Protein AF-A0A957A3G1-F1 (afdb_monomer_lite)

Sequence (79 aa):
MTMPDPPSARALEFGRQYAESLARWSELFAAASALVQTNVTMGEAYASAAGEFEQWMQNMAKGPAAWMGPDAMKRWTEM

pLDDT: mean 85.71, std 12.03, range [57.0, 98.5]

Secondary structure (DSSP, 8-state):
-PPPPPPPHHHHHHHHHHHHHHHHHHHHHHHHHHHHHHHHHHHHHHHHHHHHHHHHHHHHHT-GGGTS-HHHHHHHHT-

Foldseek 3Di:
DDDDDDDDPVVVVVVVVVVVVVVVVVVVVVVVVVVVVVVVVVVVVVVVVVVVVVVVVVQVVVDPVSPDDPVRVVVVVVD

Radius of gyration: 32.66 Å; chains: 1; bounding box: 61×30×91 Å

Structure (mmCIF, N/CA/C/O backbone):
data_AF-A0A957A3G1-F1
#
_entry.id   AF-A0A957A3G1-F1
#
loop_
_atom_site.group_PDB
_atom_site.id
_atom_site.type_symbol
_atom_site.label_atom_id
_atom_site.label_alt_id
_atom_site.label_comp_id
_atom_site.label_asym_id
_atom_site.label_entity_id
_atom_site.label_seq_id
_atom_site.pdbx_PDB_ins_code
_atom_site.Cartn_x
_atom_site.Cartn_y
_atom_site.Cartn_z
_atom_site.occupancy
_atom_site.B_iso_or_equiv
_atom_site.auth_seq_id
_atom_site.auth_comp_id
_atom_site.auth_asym_id
_atom_site.auth_atom_id
_atom_site.pdbx_PDB_model_num
ATOM 1 N N . MET A 1 1 ? 14.326 18.160 -44.254 1.00 57.00 1 MET A N 1
ATOM 2 C CA . MET A 1 1 ? 14.120 17.592 -42.907 1.00 57.00 1 MET A CA 1
ATOM 3 C C . MET A 1 1 ? 14.579 16.145 -42.979 1.00 57.00 1 MET A C 1
ATOM 5 O O . MET A 1 1 ? 13.942 15.362 -43.669 1.00 57.00 1 MET A O 1
ATOM 9 N N . THR A 1 2 ? 15.756 15.831 -42.442 1.00 65.75 2 THR A N 1
ATOM 10 C CA . THR A 1 2 ? 16.298 14.463 -42.426 1.00 65.75 2 THR A CA 1
ATOM 11 C C . THR A 1 2 ? 15.613 13.670 -41.318 1.00 65.75 2 THR A C 1
ATOM 13 O O . THR A 1 2 ? 15.400 14.204 -40.230 1.00 65.75 2 THR A O 1
ATOM 16 N N . MET A 1 3 ? 15.214 12.426 -41.601 1.00 65.19 3 MET A N 1
ATOM 17 C CA . MET A 1 3 ? 14.714 11.545 -40.546 1.00 65.19 3 MET A CA 1
ATOM 18 C C . MET A 1 3 ? 15.841 11.266 -39.542 1.00 65.19 3 MET A C 1
ATOM 20 O O . MET A 1 3 ? 16.988 11.125 -39.968 1.00 65.19 3 MET A O 1
ATOM 24 N N . PRO A 1 4 ? 15.536 11.215 -38.235 1.00 77.94 4 PRO A N 1
ATOM 25 C CA . PRO A 1 4 ? 16.518 10.829 -37.234 1.00 77.94 4 PRO A CA 1
ATOM 26 C C . PRO A 1 4 ? 16.992 9.397 -37.493 1.00 77.94 4 PRO A C 1
ATOM 28 O O . PRO A 1 4 ? 16.199 8.535 -37.882 1.00 77.94 4 PRO A O 1
ATOM 31 N N . ASP A 1 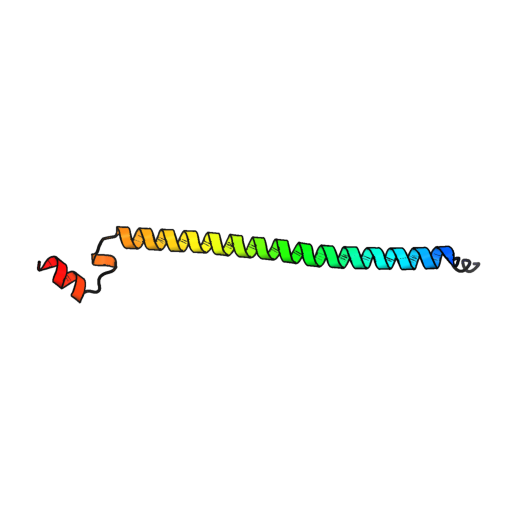5 ? 18.283 9.156 -37.267 1.00 80.25 5 ASP A N 1
ATOM 32 C CA . ASP A 1 5 ? 18.854 7.819 -37.380 1.00 80.25 5 ASP A CA 1
ATOM 33 C C . ASP A 1 5 ? 18.160 6.857 -36.402 1.00 80.25 5 ASP A C 1
ATOM 35 O O . ASP A 1 5 ? 17.828 7.243 -35.272 1.00 80.25 5 ASP A O 1
ATOM 39 N N . PRO A 1 6 ? 17.928 5.596 -36.806 1.00 80.19 6 PRO A N 1
ATOM 40 C CA . PRO A 1 6 ? 17.315 4.616 -35.928 1.00 80.19 6 PRO A CA 1
ATOM 41 C C . PRO A 1 6 ? 18.200 4.359 -34.694 1.00 80.19 6 PRO A C 1
ATOM 43 O O . PRO A 1 6 ? 19.432 4.384 -34.786 1.00 80.19 6 PRO A O 1
ATOM 46 N N . PRO A 1 7 ? 17.594 4.089 -33.524 1.00 83.69 7 PRO A N 1
ATOM 47 C CA . PRO A 1 7 ? 18.339 3.850 -32.297 1.00 83.69 7 PRO A CA 1
ATOM 48 C C . PRO A 1 7 ? 19.274 2.643 -32.430 1.00 83.69 7 PRO A C 1
ATOM 50 O O . PRO A 1 7 ? 18.921 1.610 -32.998 1.00 83.69 7 PRO A O 1
ATOM 53 N N . SER A 1 8 ? 20.473 2.764 -31.855 1.00 92.81 8 SER A N 1
ATOM 54 C CA . SER A 1 8 ? 21.435 1.658 -31.814 1.00 92.81 8 SER A CA 1
ATOM 55 C C . SER A 1 8 ? 20.879 0.449 -31.048 1.00 92.81 8 SER A C 1
ATOM 57 O O . SER A 1 8 ? 20.089 0.600 -30.114 1.00 92.81 8 SER A O 1
ATOM 59 N N . ALA A 1 9 ? 21.370 -0.754 -31.360 1.00 93.38 9 ALA A N 1
ATOM 60 C CA . ALA A 1 9 ? 21.005 -1.975 -30.634 1.00 93.38 9 ALA A CA 1
ATOM 61 C C . ALA A 1 9 ? 21.239 -1.860 -29.113 1.00 93.38 9 ALA A C 1
ATOM 63 O O . ALA A 1 9 ? 20.436 -2.341 -28.318 1.00 93.38 9 ALA A O 1
ATOM 64 N N . ARG A 1 10 ? 22.299 -1.151 -28.696 1.00 93.19 10 ARG A N 1
ATOM 65 C CA . ARG A 1 10 ? 22.585 -0.882 -27.278 1.00 93.19 10 ARG A CA 1
ATOM 66 C C . ARG A 1 10 ? 21.517 -0.000 -26.628 1.00 93.19 10 ARG A C 1
ATOM 68 O O . ARG A 1 10 ? 21.151 -0.243 -25.482 1.00 93.19 10 ARG A O 1
ATOM 75 N N . ALA A 1 11 ? 21.033 1.016 -27.340 1.00 94.62 11 ALA A N 1
ATOM 76 C CA . ALA A 1 11 ? 19.973 1.889 -26.843 1.00 94.62 11 ALA A CA 1
ATOM 77 C C . ALA A 1 11 ? 18.643 1.132 -26.704 1.00 94.62 11 ALA A C 1
ATOM 79 O O . ALA A 1 11 ? 17.940 1.316 -25.714 1.00 94.62 11 ALA A O 1
ATOM 80 N N . LEU A 1 1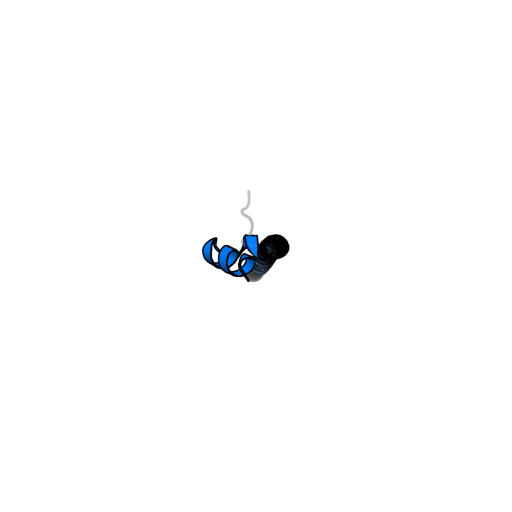2 ? 18.335 0.241 -27.653 1.00 96.44 12 LEU A N 1
ATOM 81 C CA . LEU A 1 12 ? 17.153 -0.621 -27.585 1.00 96.44 12 LEU A CA 1
ATOM 82 C C . LEU A 1 12 ? 17.211 -1.586 -26.394 1.00 96.44 12 LEU A C 1
ATOM 84 O O . LEU A 1 12 ? 16.236 -1.692 -25.654 1.00 96.44 12 LEU A O 1
ATOM 88 N N . GLU A 1 13 ? 18.355 -2.233 -26.161 1.00 95.81 13 GLU A N 1
ATOM 89 C CA . GLU A 1 13 ? 18.514 -3.146 -25.022 1.00 95.81 13 GLU A CA 1
ATOM 90 C C . GLU A 1 13 ? 18.443 -2.409 -23.679 1.00 95.81 13 GLU A C 1
ATOM 92 O O . GLU A 1 13 ? 17.773 -2.873 -22.757 1.00 95.81 13 GLU A O 1
ATOM 97 N N . PHE A 1 14 ? 19.051 -1.222 -23.576 1.00 96.56 14 PHE A N 1
ATOM 98 C CA . PHE A 1 14 ? 18.884 -0.379 -22.393 1.00 96.56 14 PHE A CA 1
ATOM 99 C C . PHE A 1 14 ? 17.412 -0.016 -22.166 1.00 96.56 14 PHE A C 1
ATOM 101 O O . PHE A 1 14 ? 16.912 -0.160 -21.053 1.00 96.56 14 PHE A O 1
ATOM 108 N N . GLY A 1 15 ? 16.700 0.407 -23.216 1.00 97.44 15 GLY A N 1
ATOM 109 C CA . GLY A 1 15 ? 15.275 0.729 -23.135 1.00 97.44 15 GLY A CA 1
ATOM 110 C C . GLY A 1 15 ? 14.432 -0.457 -22.660 1.00 97.44 15 GLY A C 1
ATOM 111 O O . GLY A 1 15 ? 13.576 -0.287 -21.792 1.00 97.44 15 GLY A O 1
ATOM 112 N N . ARG A 1 16 ? 14.724 -1.666 -23.156 1.00 98.12 16 ARG A N 1
ATOM 113 C CA . ARG A 1 16 ? 14.072 -2.911 -22.723 1.00 98.12 16 ARG A CA 1
ATOM 114 C C . ARG A 1 16 ? 14.297 -3.175 -21.233 1.00 98.12 16 ARG A C 1
ATOM 116 O O . ARG A 1 16 ? 13.333 -3.391 -20.504 1.00 98.12 16 ARG A O 1
ATOM 123 N N . GLN A 1 17 ? 15.547 -3.125 -20.778 1.00 98.31 17 GLN A N 1
ATOM 124 C CA . GLN A 1 17 ? 15.896 -3.362 -19.372 1.00 98.31 17 GLN A CA 1
ATOM 125 C C . GLN A 1 17 ? 15.313 -2.293 -18.444 1.00 98.31 17 GLN A C 1
ATOM 127 O O . GLN A 1 17 ? 14.853 -2.597 -17.344 1.00 98.31 17 GLN A O 1
ATOM 132 N N . TYR A 1 18 ? 15.296 -1.037 -18.889 1.00 98.00 18 TYR A N 1
ATOM 133 C CA . TYR A 1 18 ? 14.709 0.055 -18.127 1.00 98.00 18 TYR A CA 1
ATOM 134 C C . TYR A 1 18 ? 13.192 -0.112 -17.982 1.00 98.00 18 TYR A C 1
ATOM 136 O O . TYR A 1 18 ? 12.671 0.008 -16.875 1.00 98.00 18 TYR A O 1
ATOM 144 N N . ALA A 1 19 ? 12.492 -0.471 -19.062 1.00 98.31 19 ALA A N 1
ATOM 145 C CA . ALA A 1 19 ? 11.064 -0.777 -19.013 1.00 98.31 19 ALA A CA 1
ATOM 146 C C . ALA A 1 19 ? 10.760 -1.963 -18.081 1.00 98.31 19 ALA A C 1
ATOM 148 O O . ALA A 1 19 ? 9.817 -1.901 -17.293 1.00 98.31 19 ALA A O 1
ATOM 149 N N . GLU A 1 20 ? 11.587 -3.010 -18.116 1.00 98.38 20 GLU A N 1
ATOM 150 C CA . GLU A 1 20 ? 11.468 -4.159 -17.213 1.00 98.38 20 GLU A CA 1
ATOM 151 C C . GLU A 1 20 ? 11.657 -3.747 -15.743 1.00 98.38 20 GLU A C 1
ATOM 153 O O . GLU A 1 20 ? 10.856 -4.119 -14.887 1.00 98.38 20 GLU A O 1
ATOM 158 N N . SER A 1 21 ? 12.652 -2.907 -15.451 1.00 98.25 21 SER A N 1
ATOM 159 C CA . SER A 1 21 ? 12.871 -2.351 -14.110 1.00 98.25 21 SER A CA 1
ATOM 160 C C . SER A 1 21 ? 11.669 -1.537 -13.622 1.00 98.25 21 SER A C 1
ATOM 162 O O . SER A 1 21 ? 11.201 -1.735 -12.500 1.00 98.25 21 SER A O 1
ATOM 164 N N . LEU A 1 22 ? 11.108 -0.670 -14.472 1.00 98.50 22 LEU A N 1
ATOM 165 C CA . LEU A 1 22 ? 9.912 0.108 -14.134 1.00 98.50 22 LEU A CA 1
ATOM 166 C C . LEU A 1 22 ? 8.704 -0.786 -13.835 1.00 98.50 22 LEU A C 1
ATOM 168 O O . LEU A 1 22 ? 7.965 -0.506 -12.891 1.00 98.50 22 LEU A O 1
ATOM 172 N N . ALA A 1 23 ? 8.525 -1.878 -14.582 1.00 98.38 23 ALA A N 1
ATOM 173 C CA . ALA A 1 23 ? 7.465 -2.844 -14.308 1.00 98.38 23 ALA A CA 1
ATOM 174 C C . ALA A 1 23 ? 7.630 -3.483 -12.918 1.00 98.38 23 ALA A C 1
ATOM 176 O O . ALA A 1 23 ? 6.671 -3.529 -12.148 1.00 98.38 23 ALA A O 1
ATOM 177 N N . ARG A 1 24 ? 8.854 -3.881 -12.541 1.00 98.31 24 ARG A N 1
ATOM 178 C CA . ARG A 1 24 ? 9.141 -4.424 -11.198 1.00 98.31 24 ARG A CA 1
ATOM 179 C C . ARG A 1 24 ? 8.889 -3.415 -10.085 1.00 98.31 24 ARG A C 1
ATOM 181 O O . ARG A 1 24 ? 8.325 -3.770 -9.052 1.00 98.31 24 ARG A O 1
ATOM 188 N N . TRP A 1 25 ? 9.257 -2.154 -10.295 1.00 98.19 25 TRP A N 1
ATOM 189 C CA . TRP A 1 25 ? 8.934 -1.091 -9.343 1.00 98.19 25 TRP A CA 1
ATOM 190 C C . TRP A 1 25 ? 7.426 -0.896 -9.199 1.00 98.19 25 TRP A C 1
ATOM 192 O O . TRP A 1 25 ? 6.935 -0.770 -8.080 1.00 98.19 25 TRP A O 1
ATOM 202 N N . SER A 1 26 ? 6.680 -0.931 -10.304 1.00 98.00 26 SER A N 1
ATOM 203 C CA . SER A 1 26 ? 5.218 -0.850 -10.279 1.00 98.00 26 SER A CA 1
ATOM 204 C C . SER A 1 26 ? 4.589 -1.992 -9.472 1.00 98.00 26 SER A C 1
ATOM 206 O O . SER A 1 26 ? 3.700 -1.741 -8.659 1.00 98.00 26 SER A O 1
ATOM 208 N N . GLU A 1 27 ? 5.062 -3.230 -9.654 1.00 98.31 27 GLU A N 1
ATOM 209 C CA . GLU A 1 27 ? 4.612 -4.394 -8.873 1.00 98.31 27 GLU A CA 1
ATOM 210 C C . GLU A 1 27 ? 4.857 -4.190 -7.369 1.00 98.31 27 GLU A C 1
ATOM 212 O O . GLU A 1 27 ? 3.960 -4.415 -6.552 1.00 98.31 27 GLU A O 1
ATOM 217 N N . LEU A 1 28 ? 6.042 -3.695 -6.997 1.00 98.00 28 LEU A N 1
ATOM 218 C CA . LEU A 1 28 ? 6.379 -3.408 -5.603 1.00 98.00 28 LEU A CA 1
ATOM 219 C C . LEU A 1 28 ? 5.476 -2.323 -5.004 1.00 98.00 28 LEU A C 1
ATOM 221 O O . LEU A 1 28 ? 4.979 -2.494 -3.891 1.00 98.00 28 LEU A O 1
ATOM 225 N N . PHE A 1 29 ? 5.248 -1.220 -5.721 1.00 98.06 29 PHE A N 1
ATOM 226 C CA . PHE A 1 29 ? 4.389 -0.138 -5.235 1.00 98.06 29 PHE A CA 1
ATOM 227 C C . PHE A 1 29 ? 2.944 -0.596 -5.041 1.00 98.06 29 PHE A C 1
ATOM 229 O O . PHE A 1 29 ? 2.327 -0.238 -4.037 1.00 98.06 29 PHE A O 1
ATOM 236 N N . ALA A 1 30 ? 2.422 -1.423 -5.948 1.00 97.88 30 ALA A N 1
ATOM 237 C CA . ALA A 1 30 ? 1.090 -2.000 -5.803 1.00 97.88 30 ALA A CA 1
ATOM 238 C C . ALA A 1 30 ? 0.991 -2.874 -4.540 1.00 97.88 30 ALA A C 1
ATOM 240 O O . ALA A 1 30 ? 0.076 -2.694 -3.733 1.00 97.88 30 ALA A O 1
ATOM 241 N N . ALA A 1 31 ? 1.964 -3.765 -4.320 1.00 97.69 31 ALA A N 1
ATOM 242 C CA . ALA A 1 31 ? 2.003 -4.613 -3.129 1.00 97.69 31 ALA A CA 1
ATOM 243 C C . ALA A 1 31 ? 2.147 -3.796 -1.831 1.00 97.69 31 ALA A C 1
ATOM 245 O O . ALA A 1 31 ? 1.430 -4.034 -0.858 1.00 97.69 31 ALA A O 1
ATOM 246 N N . ALA A 1 32 ? 3.030 -2.795 -1.819 1.00 96.88 32 ALA A N 1
ATOM 247 C CA . ALA A 1 32 ? 3.224 -1.914 -0.671 1.00 96.88 32 ALA A CA 1
ATOM 248 C C . ALA A 1 32 ? 1.959 -1.099 -0.351 1.00 96.88 32 ALA A C 1
ATOM 250 O O . ALA A 1 32 ? 1.593 -0.958 0.816 1.00 96.88 32 ALA A O 1
ATOM 251 N N . SER A 1 33 ? 1.254 -0.606 -1.373 1.00 98.06 33 SER A N 1
ATOM 252 C CA . SER A 1 33 ? -0.015 0.108 -1.195 1.00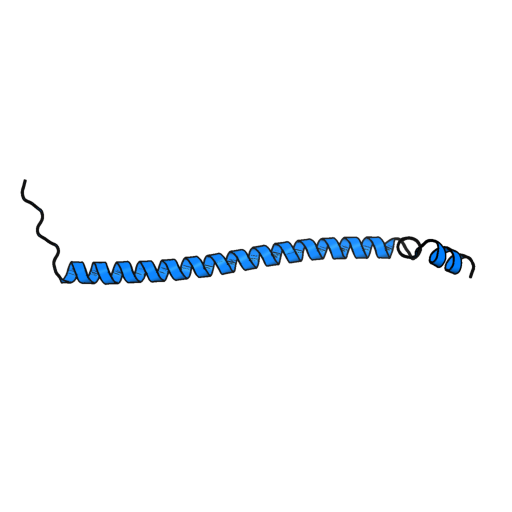 98.06 33 SER A CA 1
ATOM 253 C C . SER A 1 33 ? -1.092 -0.789 -0.578 1.00 98.06 33 SER A C 1
ATOM 255 O O . SER A 1 33 ? -1.773 -0.360 0.355 1.00 98.06 33 SER A O 1
ATOM 257 N N . ALA A 1 34 ? -1.195 -2.048 -1.015 1.00 97.50 34 ALA A N 1
ATOM 258 C CA . ALA A 1 34 ? -2.123 -3.012 -0.425 1.00 97.50 34 ALA A CA 1
ATOM 259 C C . ALA A 1 34 ? -1.820 -3.286 1.063 1.00 97.50 34 ALA A C 1
ATOM 261 O O . ALA A 1 34 ? -2.742 -3.400 1.877 1.00 97.50 34 ALA A O 1
ATOM 262 N N . LEU A 1 35 ? -0.538 -3.331 1.443 1.00 97.25 35 LEU A N 1
ATOM 263 C CA . LEU A 1 35 ? -0.130 -3.478 2.843 1.00 97.25 35 LEU A CA 1
ATOM 264 C C . LEU A 1 35 ? -0.544 -2.266 3.691 1.00 97.25 35 LEU A C 1
ATOM 266 O O . LEU A 1 35 ? -1.086 -2.434 4.783 1.00 97.25 35 LEU A O 1
ATOM 270 N N . VAL A 1 36 ? -0.340 -1.046 3.182 1.00 97.81 36 VAL A N 1
ATOM 271 C CA . VAL A 1 36 ? -0.778 0.183 3.867 1.00 97.81 36 VAL A CA 1
ATOM 272 C C . VAL A 1 36 ? -2.292 0.184 4.060 1.00 97.81 36 VAL A C 1
ATOM 274 O O . VAL A 1 36 ? -2.757 0.440 5.169 1.00 97.81 36 VAL A O 1
ATOM 277 N N . GLN A 1 37 ? -3.057 -0.162 3.022 1.00 97.69 37 GLN A N 1
ATOM 278 C CA . GLN A 1 37 ? -4.516 -0.229 3.111 1.00 97.69 37 GLN A CA 1
ATOM 279 C C . GLN A 1 37 ? -4.977 -1.241 4.168 1.0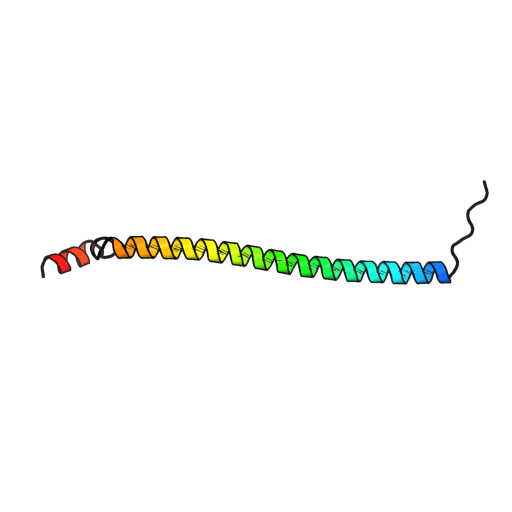0 97.69 37 GLN A C 1
ATOM 281 O O . GLN A 1 37 ? -5.881 -0.950 4.946 1.00 97.69 37 GLN A O 1
ATOM 286 N N . THR A 1 38 ? -4.316 -2.399 4.241 1.00 96.69 38 THR A N 1
ATOM 287 C CA . THR A 1 38 ? -4.603 -3.418 5.262 1.00 96.69 38 THR A CA 1
ATOM 288 C C . THR A 1 38 ? -4.386 -2.869 6.673 1.00 96.69 38 THR A C 1
ATOM 290 O O . THR A 1 38 ? -5.239 -3.047 7.541 1.00 96.69 38 THR A O 1
ATOM 293 N N . ASN A 1 39 ? -3.289 -2.142 6.901 1.00 95.88 39 ASN A N 1
ATOM 294 C CA . ASN A 1 39 ? -3.004 -1.534 8.202 1.00 95.88 39 ASN A CA 1
ATOM 295 C C . ASN A 1 39 ? -4.030 -0.458 8.584 1.00 95.88 39 ASN A C 1
ATOM 297 O O . ASN A 1 39 ? -4.414 -0.378 9.751 1.00 95.88 39 ASN A O 1
ATOM 301 N N . VAL A 1 40 ? -4.498 0.341 7.618 1.00 96.88 40 VAL A N 1
ATOM 302 C CA . VAL A 1 40 ? -5.580 1.315 7.843 1.00 96.88 40 VAL A CA 1
ATOM 303 C C . VAL A 1 40 ? -6.853 0.597 8.284 1.00 96.88 40 VAL A C 1
ATOM 305 O O . VAL A 1 40 ? -7.390 0.915 9.342 1.00 96.88 40 VAL A O 1
ATOM 308 N N . THR A 1 41 ? -7.280 -0.429 7.544 1.00 96.19 41 THR A N 1
ATOM 309 C CA . THR A 1 41 ? -8.479 -1.213 7.879 1.00 96.19 41 THR A CA 1
ATOM 310 C C . THR A 1 41 ? -8.370 -1.881 9.252 1.00 96.19 41 THR A C 1
ATOM 312 O O . THR A 1 41 ? -9.339 -1.897 10.009 1.00 96.19 41 THR A O 1
ATOM 315 N N . MET A 1 42 ? -7.191 -2.392 9.623 1.00 92.50 42 MET A N 1
ATOM 316 C CA . MET A 1 42 ? -6.964 -2.904 10.977 1.00 92.50 42 MET A CA 1
ATOM 317 C C . MET A 1 42 ? -7.128 -1.806 12.033 1.00 92.50 42 MET A C 1
ATOM 319 O O . MET A 1 42 ? -7.796 -2.032 13.039 1.00 92.50 42 MET A O 1
ATOM 323 N N . GLY A 1 43 ? -6.553 -0.621 11.810 1.00 92.38 43 GLY A N 1
ATOM 324 C CA . GLY A 1 43 ? -6.688 0.520 12.718 1.00 92.38 43 GLY A CA 1
ATOM 325 C C . GLY A 1 43 ? -8.144 0.947 12.928 1.00 92.38 43 GLY A C 1
ATOM 326 O O . GLY A 1 43 ? -8.560 1.165 14.065 1.00 92.38 43 GLY A O 1
ATOM 327 N N . GLU A 1 44 ? -8.935 0.994 11.856 1.00 93.62 44 GLU A N 1
ATOM 328 C CA . GLU A 1 44 ? -10.373 1.290 11.911 1.00 93.62 44 GLU A CA 1
ATOM 329 C C . GLU A 1 44 ? -11.147 0.229 12.709 1.00 93.62 44 GLU A C 1
ATOM 331 O O . GLU A 1 44 ? -11.956 0.572 13.574 1.00 93.62 44 GLU A O 1
ATOM 336 N N . ALA A 1 45 ? -10.857 -1.058 12.485 1.00 89.62 45 ALA A N 1
ATOM 337 C CA . ALA A 1 45 ? -11.473 -2.152 13.235 1.00 89.62 45 ALA A CA 1
ATOM 338 C C . ALA A 1 45 ? -11.128 -2.091 14.733 1.00 89.62 45 ALA A C 1
ATOM 340 O O . ALA A 1 45 ? -12.009 -2.263 15.576 1.00 89.62 45 ALA A O 1
ATOM 341 N N . TYR A 1 46 ? -9.871 -1.792 15.078 1.00 88.12 46 TYR A N 1
ATOM 342 C CA . TYR A 1 46 ? -9.455 -1.602 16.470 1.00 88.12 46 TYR A CA 1
ATOM 343 C C . TYR A 1 46 ? -10.159 -0.414 17.130 1.00 88.12 46 TYR A C 1
ATOM 345 O O . TYR A 1 46 ? -10.598 -0.529 18.274 1.00 88.12 46 TYR A O 1
ATOM 353 N N . ALA A 1 47 ? -10.295 0.708 16.421 1.00 85.06 47 ALA A N 1
ATOM 354 C CA . ALA A 1 47 ? -11.013 1.873 16.929 1.00 85.06 47 ALA A CA 1
ATOM 355 C C . ALA A 1 47 ? -12.497 1.556 17.191 1.00 85.06 47 ALA A C 1
ATOM 357 O O . ALA A 1 47 ? -13.021 1.918 18.245 1.00 85.06 47 ALA A O 1
ATOM 358 N N . SER A 1 48 ? -13.151 0.821 16.284 1.00 86.94 48 SER A N 1
ATOM 359 C CA . SER A 1 48 ? -14.534 0.356 16.473 1.00 86.94 48 SER A CA 1
ATOM 360 C C . SER A 1 48 ? -14.660 -0.569 17.685 1.00 86.94 48 SER A C 1
ATOM 362 O O . SER A 1 48 ? -15.510 -0.351 18.547 1.00 86.94 48 SER A O 1
ATOM 364 N N . ALA A 1 49 ? -13.770 -1.559 17.801 1.00 84.31 49 ALA A N 1
ATOM 365 C CA . ALA A 1 49 ? -13.775 -2.511 18.909 1.00 84.31 49 ALA A CA 1
ATOM 366 C C . ALA A 1 49 ? -13.560 -1.829 20.272 1.00 84.31 49 ALA A C 1
ATOM 368 O O . ALA A 1 49 ? -14.174 -2.222 21.264 1.00 84.31 49 ALA A O 1
ATOM 369 N N . ALA A 1 50 ? -12.726 -0.786 20.332 1.00 80.88 50 ALA A N 1
ATOM 370 C CA . ALA A 1 50 ? -12.542 0.005 21.546 1.00 80.88 50 ALA A CA 1
ATOM 371 C C . ALA A 1 50 ? -13.840 0.715 21.973 1.00 80.88 50 ALA A C 1
ATOM 373 O O . ALA A 1 50 ? -14.190 0.685 23.154 1.00 80.88 50 ALA A O 1
ATOM 374 N N . GLY A 1 51 ? -14.587 1.284 21.021 1.00 84.50 51 GLY A N 1
ATOM 375 C CA . GLY A 1 51 ? -15.892 1.898 21.287 1.00 84.50 51 GLY A CA 1
ATOM 376 C C . GLY A 1 51 ? -16.948 0.884 21.738 1.00 84.50 51 GLY A C 1
ATOM 377 O O . GLY A 1 51 ? -17.686 1.138 22.689 1.00 84.50 51 GLY A O 1
ATOM 378 N N . GLU A 1 52 ? -16.989 -0.297 21.117 1.00 85.31 52 GLU A N 1
ATOM 379 C CA . GLU A 1 52 ? -17.875 -1.393 21.539 1.00 85.31 52 GLU A CA 1
ATOM 380 C C .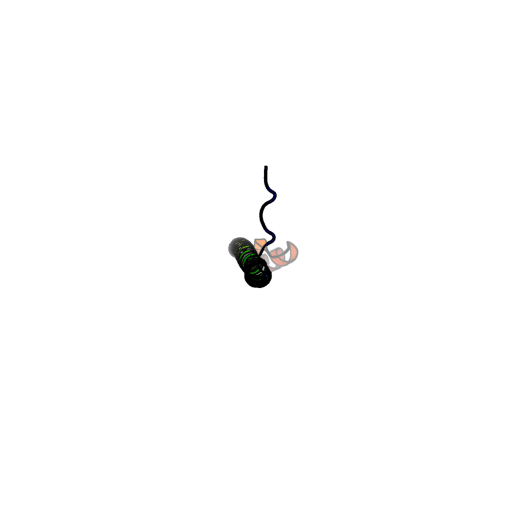 GLU A 1 52 ? -17.558 -1.870 22.960 1.00 85.31 52 GLU A C 1
ATOM 382 O O . GLU A 1 52 ? -18.468 -2.089 23.765 1.00 85.31 52 GLU A O 1
ATOM 387 N N . PHE A 1 53 ? -16.272 -1.984 23.299 1.00 80.88 53 PHE A N 1
ATOM 388 C CA . PHE A 1 53 ? -15.839 -2.346 24.644 1.00 80.88 53 PHE A CA 1
ATOM 389 C C . PHE A 1 53 ? -16.228 -1.284 25.680 1.00 80.88 53 PHE A C 1
ATOM 391 O O . PHE A 1 53 ? -16.741 -1.625 26.747 1.00 80.88 53 PHE A O 1
ATOM 398 N N . GLU A 1 54 ? -16.049 0.001 25.369 1.00 86.19 54 GLU A N 1
ATOM 399 C CA . GLU A 1 54 ? -16.479 1.098 26.241 1.00 86.19 54 GLU A CA 1
ATOM 400 C C . GLU A 1 54 ? -18.003 1.094 26.441 1.00 86.19 54 GLU A C 1
ATOM 402 O O . GLU A 1 54 ? -18.489 1.196 27.571 1.00 86.19 54 GLU A O 1
ATOM 407 N N . GLN A 1 55 ? -18.766 0.886 25.366 1.00 85.19 55 GLN A N 1
ATOM 408 C CA . GLN A 1 55 ? -20.223 0.759 25.413 1.00 85.19 55 GLN A CA 1
ATOM 409 C C . GLN A 1 55 ? -20.660 -0.429 26.283 1.00 85.19 55 GLN A C 1
ATOM 411 O O . GLN A 1 55 ? -21.601 -0.309 27.075 1.00 85.19 55 GLN A O 1
ATOM 416 N N . TRP A 1 56 ? -19.975 -1.568 26.163 1.00 81.75 56 TRP A N 1
ATOM 417 C CA . TRP A 1 56 ? -20.215 -2.745 26.995 1.00 81.75 56 TRP A CA 1
ATOM 418 C C . TRP A 1 56 ? -19.905 -2.466 28.471 1.00 81.75 56 TRP A C 1
ATOM 420 O O . TRP A 1 56 ? -20.751 -2.730 29.326 1.00 81.75 56 TRP A O 1
ATOM 430 N N . MET A 1 57 ? -18.759 -1.847 28.774 1.00 81.69 57 MET A N 1
ATOM 431 C CA . MET A 1 57 ? -18.379 -1.434 30.132 1.00 81.69 57 MET A CA 1
ATOM 432 C C . MET A 1 57 ? -19.416 -0.493 30.757 1.00 81.69 57 MET A C 1
ATOM 434 O O . MET A 1 57 ? -19.834 -0.700 31.896 1.00 81.69 57 MET A O 1
ATOM 438 N N . GLN A 1 58 ? -19.887 0.502 30.002 1.00 83.00 58 GLN A N 1
ATOM 439 C CA . GLN A 1 58 ? -20.956 1.416 30.421 1.00 83.00 58 GLN A CA 1
ATOM 440 C C . GLN A 1 58 ? -22.258 0.665 30.729 1.00 83.00 58 GLN A C 1
ATOM 442 O O . GLN A 1 58 ? -22.941 0.973 31.705 1.00 83.00 58 GLN A O 1
ATOM 447 N N . ASN A 1 59 ? -22.615 -0.340 29.927 1.00 77.56 59 ASN A N 1
ATOM 448 C CA . ASN A 1 59 ? -23.814 -1.144 30.161 1.00 77.56 59 ASN A CA 1
ATOM 449 C C . ASN A 1 59 ? -23.682 -2.054 31.390 1.00 77.56 59 ASN A C 1
ATOM 451 O O . ASN A 1 59 ? -24.638 -2.164 32.156 1.00 77.56 59 ASN A O 1
ATOM 455 N N . MET A 1 60 ? -22.504 -2.631 31.631 1.00 72.25 60 MET A N 1
ATOM 456 C CA . MET A 1 60 ? -22.224 -3.406 32.846 1.00 72.25 60 MET A CA 1
ATOM 457 C C . MET A 1 60 ? -22.238 -2.525 34.105 1.00 72.25 60 MET A C 1
ATOM 459 O O . MET A 1 60 ? -22.753 -2.935 35.147 1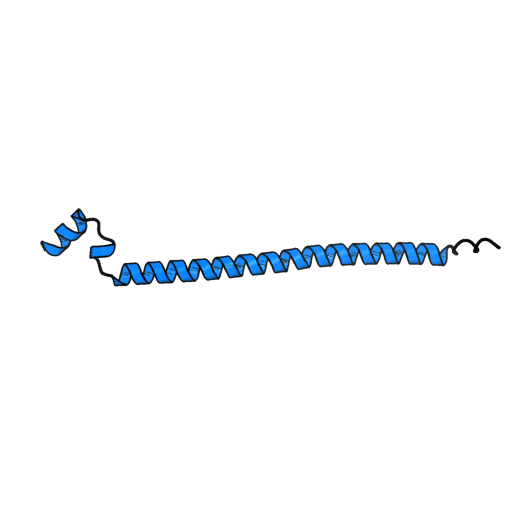.00 72.25 60 MET A O 1
ATOM 463 N N . ALA A 1 61 ? -21.738 -1.288 34.007 1.00 73.31 61 ALA A N 1
ATOM 464 C CA . ALA A 1 61 ? -21.709 -0.326 35.110 1.00 73.31 61 ALA A CA 1
ATOM 465 C C . ALA A 1 61 ? -23.101 0.187 35.530 1.00 73.31 61 ALA A C 1
ATOM 467 O O . ALA A 1 61 ? -23.265 0.623 36.668 1.00 73.31 61 ALA A O 1
ATOM 468 N N . LYS A 1 62 ? -24.127 0.085 34.669 1.00 74.56 62 LYS A N 1
ATOM 469 C CA . LYS A 1 62 ? -25.529 0.426 35.005 1.00 74.56 62 LYS A CA 1
ATOM 470 C C . LYS A 1 62 ? -26.180 -0.551 36.001 1.00 74.56 62 LYS A C 1
ATOM 472 O O . LYS A 1 62 ? -27.328 -0.348 36.393 1.00 74.56 62 LYS A O 1
ATOM 477 N N . GLY A 1 63 ? -25.450 -1.578 36.440 1.00 69.25 63 GLY A N 1
ATOM 478 C CA . GLY A 1 63 ? -25.880 -2.527 37.461 1.00 69.25 63 GLY A CA 1
ATOM 479 C C . GLY A 1 63 ? -26.769 -3.656 36.918 1.00 69.25 63 GLY A C 1
ATOM 480 O O . GLY A 1 63 ? -27.208 -3.594 35.770 1.00 69.25 63 GLY A O 1
ATOM 481 N N . PRO A 1 64 ? -27.032 -4.705 37.726 1.00 64.44 64 PRO A N 1
ATOM 482 C CA . PRO A 1 64 ? -27.700 -5.951 37.312 1.00 64.44 64 PRO A CA 1
ATOM 483 C C . PRO A 1 64 ? -29.020 -5.749 36.553 1.00 64.44 64 PRO A C 1
ATOM 485 O O . PRO A 1 64 ? -29.327 -6.481 35.616 1.00 64.44 64 PRO A O 1
ATOM 488 N N . ALA A 1 65 ? -29.774 -4.705 36.901 1.00 64.06 65 ALA A N 1
ATOM 489 C CA . ALA A 1 65 ? -31.065 -4.386 36.298 1.00 64.06 65 ALA A CA 1
ATOM 490 C C . ALA A 1 65 ? -31.009 -4.023 34.803 1.00 64.06 65 ALA A C 1
ATOM 492 O O . ALA A 1 65 ? -32.019 -4.144 34.119 1.00 64.06 65 ALA A O 1
ATOM 493 N N . ALA A 1 66 ? -29.858 -3.581 34.286 1.00 66.62 66 ALA A N 1
ATOM 494 C CA . ALA A 1 66 ? -29.724 -3.173 32.885 1.00 66.62 66 ALA A CA 1
ATOM 495 C C . ALA A 1 66 ? -29.501 -4.350 31.914 1.00 66.62 66 ALA A C 1
ATOM 497 O O . ALA A 1 66 ? -29.682 -4.191 30.709 1.00 66.62 66 ALA A O 1
ATOM 498 N N . TRP A 1 67 ? -29.098 -5.517 32.425 1.00 67.06 67 TRP A N 1
ATOM 499 C CA . TRP A 1 67 ? -28.733 -6.702 31.635 1.00 67.06 67 TRP A CA 1
ATOM 500 C C . TRP A 1 67 ? -29.497 -7.961 32.056 1.00 67.06 67 TRP A C 1
ATOM 502 O O . TRP A 1 67 ? -29.558 -8.924 31.292 1.00 67.06 67 TRP A O 1
ATOM 512 N N . MET A 1 68 ? -30.143 -7.953 33.223 1.00 68.56 68 MET A N 1
ATOM 513 C CA . MET A 1 68 ? -31.130 -8.962 33.586 1.00 68.56 68 MET A CA 1
ATOM 514 C C . MET A 1 68 ? -32.482 -8.617 32.958 1.00 68.56 68 MET A C 1
ATOM 516 O O . MET A 1 68 ? -33.008 -7.522 33.144 1.00 68.56 68 MET A O 1
ATOM 520 N N . GLY A 1 69 ? -33.069 -9.569 32.228 1.00 70.06 69 GLY A N 1
ATOM 521 C CA . GLY A 1 69 ? -34.458 -9.452 31.782 1.00 70.06 69 GLY A CA 1
ATOM 522 C C . GLY A 1 69 ? -35.414 -9.266 32.975 1.00 70.06 69 GLY A C 1
ATOM 523 O O . GLY A 1 69 ? -35.060 -9.643 34.099 1.00 70.06 69 GLY A O 1
ATOM 524 N N . PRO A 1 70 ? -36.631 -8.731 32.756 1.00 73.31 70 PRO A N 1
ATOM 525 C CA . PRO A 1 70 ? -37.551 -8.352 33.834 1.00 73.31 70 PRO A CA 1
ATOM 526 C C . PRO A 1 70 ? -37.768 -9.465 34.874 1.00 73.31 70 PRO A C 1
ATOM 528 O O . PRO A 1 70 ? -37.779 -9.206 36.076 1.00 73.31 70 PRO A O 1
ATOM 531 N N . ASP A 1 71 ? -37.848 -10.718 34.417 1.00 75.38 71 ASP A N 1
ATOM 532 C CA . ASP A 1 71 ? -38.070 -11.894 35.265 1.00 75.38 71 ASP A CA 1
ATOM 533 C C . ASP A 1 71 ? -36.866 -12.299 36.128 1.00 75.38 71 ASP A C 1
ATOM 535 O O . ASP A 1 71 ? -37.043 -12.870 37.206 1.00 75.38 71 ASP A O 1
ATOM 539 N N . ALA A 1 72 ? -35.640 -12.061 35.657 1.00 74.12 72 ALA A N 1
ATOM 540 C CA . ALA A 1 72 ? -34.422 -12.316 36.430 1.00 74.12 72 ALA A CA 1
ATOM 541 C C . ALA A 1 72 ? -34.193 -11.202 37.457 1.00 74.12 72 ALA A C 1
ATOM 543 O O . ALA A 1 72 ? -33.791 -11.465 38.589 1.00 74.12 72 ALA A O 1
ATOM 544 N N . MET A 1 73 ? -34.536 -9.970 37.082 1.00 77.44 73 MET A N 1
ATOM 545 C CA . MET A 1 73 ? -34.414 -8.811 37.950 1.00 77.44 73 MET A CA 1
ATOM 546 C C . MET A 1 73 ? -35.415 -8.854 39.111 1.00 77.44 73 MET A C 1
ATOM 548 O O . MET A 1 73 ? -35.028 -8.644 40.258 1.00 77.44 73 MET A O 1
ATOM 552 N N . LYS A 1 74 ? -36.663 -9.257 38.835 1.00 73.31 74 LYS A N 1
ATOM 553 C CA . LYS A 1 74 ? -37.692 -9.497 39.856 1.00 73.31 74 LYS A CA 1
ATOM 554 C C . LYS A 1 74 ? -37.251 -10.539 40.892 1.00 73.31 74 LYS A C 1
ATOM 556 O O . LYS A 1 74 ? -37.332 -10.280 42.088 1.00 73.31 74 LYS A O 1
ATOM 561 N N . ARG A 1 75 ? -36.704 -11.672 40.433 1.00 73.25 75 ARG A N 1
ATOM 562 C CA . ARG A 1 75 ? -36.190 -12.742 41.307 1.00 73.25 75 ARG A CA 1
ATOM 563 C C . ARG A 1 75 ? -35.039 -12.295 42.209 1.00 73.25 75 ARG A C 1
ATOM 565 O O . ARG A 1 75 ? -34.937 -12.790 43.320 1.00 73.25 75 ARG A O 1
ATOM 572 N N . TRP A 1 76 ? -34.185 -11.384 41.746 1.00 75.50 76 TRP A N 1
ATOM 573 C CA . TRP A 1 76 ? -33.060 -10.879 42.536 1.00 75.50 76 TRP A CA 1
ATOM 574 C C . TRP A 1 76 ? -33.488 -9.864 43.608 1.00 75.50 76 TRP A C 1
ATOM 576 O O . TRP A 1 76 ? -32.933 -9.875 44.697 1.00 75.50 76 TRP A O 1
ATOM 586 N N . THR A 1 77 ? -34.488 -9.016 43.334 1.00 73.25 77 THR A N 1
ATOM 587 C CA . THR A 1 77 ? -35.043 -8.063 44.323 1.00 73.25 77 THR A CA 1
ATOM 588 C C . THR A 1 77 ? -35.970 -8.686 45.360 1.00 73.25 77 THR A C 1
ATOM 590 O O . THR A 1 77 ? -36.247 -8.057 46.376 1.00 73.25 77 THR A O 1
ATOM 593 N N . GLU A 1 78 ? -36.504 -9.873 45.076 1.00 77.31 78 GLU A N 1
ATOM 594 C CA . GLU A 1 78 ? -37.377 -10.628 45.984 1.00 77.31 78 GLU A CA 1
ATOM 595 C C . GLU A 1 78 ? -36.591 -11.604 46.894 1.00 77.31 78 GLU A C 1
ATOM 597 O O . GLU A 1 78 ? -37.210 -12.281 47.716 1.00 77.31 78 GLU A O 1
ATOM 602 N N . MET A 1 79 ? -35.254 -11.672 46.759 1.00 57.06 79 MET A N 1
ATOM 603 C CA . MET A 1 79 ? -34.327 -12.340 47.694 1.00 57.06 79 MET A CA 1
ATOM 604 C C . MET A 1 79 ? -33.874 -11.393 48.806 1.00 57.06 79 MET A C 1
ATOM 606 O O . MET A 1 79 ? -33.710 -11.894 49.941 1.00 57.06 79 MET A O 1
#